Protein AF-A0A6P3RQF8-F1 (afdb_monomer_lite)

Organism: Pteropus vampyrus (NCBI:txid132908)

Structure (mmCIF, N/CA/C/O backbone):
data_AF-A0A6P3RQF8-F1
#
_entry.id   AF-A0A6P3RQF8-F1
#
loop_
_atom_site.group_PDB
_atom_site.id
_atom_site.type_symbol
_atom_site.label_atom_id
_atom_site.label_alt_id
_atom_site.label_comp_id
_atom_site.label_asym_id
_atom_site.label_entity_id
_atom_site.label_seq_id
_atom_site.pdbx_PDB_ins_code
_atom_site.Cartn_x
_atom_site.Cartn_y
_atom_site.Cartn_z
_atom_site.occupancy
_atom_site.B_iso_or_equiv
_atom_site.auth_seq_id
_atom_site.auth_comp_id
_atom_site.auth_asym_id
_atom_site.auth_atom_id
_atom_site.pdbx_PDB_model_num
ATOM 1 N N . MET A 1 1 ? -17.998 17.626 -2.335 1.00 52.81 1 MET A N 1
ATOM 2 C CA . MET A 1 1 ? -17.740 16.376 -1.580 1.00 52.81 1 MET A CA 1
ATOM 3 C C . MET A 1 1 ? -17.687 15.095 -2.449 1.00 52.81 1 MET A C 1
ATOM 5 O O . MET A 1 1 ? -17.447 14.037 -1.895 1.00 52.81 1 MET A O 1
ATOM 9 N N . ALA A 1 2 ? -17.847 15.127 -3.787 1.00 62.34 2 ALA A N 1
ATOM 10 C CA . ALA A 1 2 ? -18.066 13.906 -4.598 1.00 62.34 2 ALA A CA 1
ATOM 11 C C . ALA A 1 2 ? -16.821 13.262 -5.264 1.00 62.34 2 ALA A C 1
ATOM 13 O O . ALA A 1 2 ? -16.896 12.136 -5.751 1.00 62.34 2 ALA A O 1
ATOM 14 N N . VAL A 1 3 ? -15.666 13.938 -5.301 1.00 63.94 3 VAL A N 1
ATOM 15 C CA . VAL A 1 3 ? -14.482 13.459 -6.059 1.00 63.94 3 VAL A CA 1
ATOM 16 C C . VAL A 1 3 ? -13.837 12.219 -5.418 1.00 63.94 3 VAL A C 1
ATOM 18 O O . VAL A 1 3 ? -13.238 11.389 -6.102 1.00 63.94 3 VAL A O 1
ATOM 21 N N . TRP A 1 4 ? -13.976 12.069 -4.102 1.00 66.81 4 TRP A N 1
ATOM 22 C CA . TRP A 1 4 ? -13.306 11.035 -3.308 1.00 66.81 4 TRP A CA 1
ATOM 23 C C . TRP A 1 4 ? -13.997 9.672 -3.408 1.00 66.81 4 TRP A C 1
ATOM 25 O O . TRP A 1 4 ? -13.318 8.652 -3.402 1.00 66.81 4 TRP A O 1
ATOM 35 N N . ALA A 1 5 ? -15.323 9.645 -3.577 1.00 69.75 5 ALA A N 1
ATOM 36 C CA . ALA A 1 5 ? -16.118 8.414 -3.605 1.00 69.75 5 ALA A CA 1
ATOM 37 C C . ALA A 1 5 ? -15.681 7.453 -4.725 1.00 69.75 5 ALA A C 1
ATOM 39 O O . ALA A 1 5 ? -15.521 6.255 -4.502 1.00 69.75 5 ALA A O 1
ATOM 40 N N . LYS A 1 6 ? -15.366 7.988 -5.913 1.00 71.75 6 LYS A N 1
ATOM 41 C CA . LYS A 1 6 ? -14.850 7.194 -7.043 1.00 71.75 6 LYS A CA 1
ATOM 42 C C . LYS A 1 6 ? -13.473 6.578 -6.757 1.00 71.75 6 LYS A C 1
ATOM 44 O O . LYS A 1 6 ? -13.117 5.571 -7.355 1.00 71.75 6 LYS A O 1
ATOM 49 N N . LYS A 1 7 ? -12.702 7.178 -5.847 1.00 71.94 7 LYS A N 1
ATOM 50 C CA . LYS A 1 7 ? -11.404 6.678 -5.377 1.00 71.94 7 LYS A CA 1
ATOM 51 C C . LYS A 1 7 ? -11.532 5.814 -4.121 1.00 71.94 7 LYS A C 1
ATOM 53 O O . LYS A 1 7 ? -10.530 5.542 -3.491 1.00 71.94 7 LYS A O 1
ATOM 58 N N . MET A 1 8 ? -12.722 5.397 -3.703 1.00 78.06 8 MET A N 1
ATOM 59 C CA . MET A 1 8 ? -12.863 4.455 -2.582 1.00 78.06 8 MET A CA 1
ATOM 60 C C . MET A 1 8 ? -13.283 3.061 -3.043 1.00 78.06 8 MET A C 1
ATOM 62 O O . MET A 1 8 ? -13.195 2.105 -2.277 1.00 78.06 8 MET A O 1
ATOM 66 N N . THR A 1 9 ? -13.649 2.909 -4.314 1.00 84.12 9 THR A N 1
ATOM 67 C CA . THR A 1 9 ? -13.996 1.615 -4.896 1.00 84.12 9 THR A CA 1
ATOM 68 C C . THR A 1 9 ? -12.758 0.750 -5.132 1.00 84.12 9 THR A C 1
ATOM 70 O O . THR A 1 9 ? -11.623 1.241 -5.247 1.00 84.12 9 THR A O 1
ATOM 73 N N . LYS A 1 10 ? -12.974 -0.569 -5.178 1.00 84.88 10 LYS A N 1
ATOM 74 C CA . LYS A 1 10 ? -11.939 -1.534 -5.557 1.00 84.88 10 LYS A CA 1
ATOM 75 C C . LYS A 1 10 ? -11.501 -1.276 -6.996 1.00 84.88 10 LYS A C 1
ATOM 77 O O . LYS A 1 10 ? -12.313 -0.938 -7.855 1.00 84.88 10 LYS A O 1
ATOM 82 N N . ILE A 1 11 ? -10.209 -1.443 -7.240 1.00 89.25 11 ILE A N 1
ATOM 83 C CA . ILE A 1 11 ? -9.593 -1.301 -8.559 1.00 89.25 11 ILE A CA 1
ATOM 84 C C . ILE A 1 11 ? -8.937 -2.619 -8.942 1.00 89.25 11 ILE A C 1
ATOM 86 O O . ILE A 1 11 ? -8.549 -3.394 -8.070 1.00 89.25 11 ILE A O 1
ATOM 90 N N . GLN A 1 12 ? -8.781 -2.851 -10.240 1.00 91.06 12 GLN A N 1
ATOM 91 C CA . GLN A 1 12 ? -7.970 -3.961 -10.713 1.00 91.06 12 GLN A CA 1
ATOM 92 C C . GLN A 1 12 ? -6.494 -3.660 -10.439 1.00 91.06 12 GLN A C 1
ATOM 94 O O . GLN A 1 12 ? -6.007 -2.561 -10.726 1.00 91.06 12 GLN A O 1
ATOM 99 N N . THR A 1 13 ? -5.800 -4.630 -9.857 1.00 94.00 13 THR A N 1
ATOM 100 C CA . THR A 1 13 ? -4.384 -4.537 -9.506 1.00 94.00 13 THR A CA 1
ATOM 101 C C . THR A 1 13 ? -3.595 -5.637 -10.217 1.00 94.00 13 THR A C 1
ATOM 103 O O . THR A 1 13 ? -4.155 -6.693 -10.531 1.00 94.00 13 THR A O 1
ATOM 106 N N . PRO A 1 14 ? -2.301 -5.411 -10.502 1.00 95.19 14 PRO A N 1
ATOM 107 C CA . PRO A 1 14 ? -1.427 -6.455 -11.035 1.00 95.19 14 PRO A CA 1
ATOM 108 C C . PRO A 1 14 ? -1.415 -7.657 -10.095 1.00 95.19 14 PRO A C 1
ATOM 110 O O . PRO A 1 14 ? -1.467 -7.465 -8.886 1.00 95.19 14 PRO A O 1
ATOM 113 N N . GLU A 1 15 ? -1.385 -8.876 -10.636 1.00 95.25 15 GLU A N 1
ATOM 114 C CA . GLU A 1 15 ? -1.405 -10.129 -9.856 1.00 95.25 15 GLU A CA 1
ATOM 115 C C . GLU A 1 15 ? -2.555 -10.232 -8.820 1.00 95.25 15 GLU A C 1
ATOM 117 O O . GLU A 1 15 ? -2.485 -11.043 -7.902 1.00 95.25 15 GLU A O 1
ATOM 122 N N . ASN A 1 16 ? -3.618 -9.421 -8.936 1.00 94.31 16 ASN A N 1
ATOM 123 C CA . ASN A 1 16 ? -4.645 -9.251 -7.897 1.00 94.31 16 ASN A CA 1
ATOM 124 C C . ASN A 1 16 ? -4.069 -8.868 -6.518 1.00 94.31 16 ASN A C 1
ATOM 126 O O . ASN A 1 16 ? -4.649 -9.188 -5.478 1.00 94.31 16 ASN A O 1
ATOM 130 N N . THR A 1 17 ? -2.928 -8.174 -6.496 1.00 96.19 17 THR A N 1
ATOM 131 C CA . THR A 1 17 ? -2.257 -7.759 -5.264 1.00 96.19 17 THR A CA 1
ATOM 132 C C . THR A 1 17 ? -3.167 -6.844 -4.435 1.00 96.19 17 THR A C 1
ATOM 134 O O . THR A 1 17 ? -3.717 -5.874 -4.976 1.00 96.19 17 THR A O 1
ATOM 137 N N . PRO A 1 18 ? -3.339 -7.106 -3.127 1.00 95.44 18 PRO A N 1
ATOM 138 C CA . PRO A 1 18 ? -4.236 -6.327 -2.289 1.00 95.44 18 PRO A CA 1
ATOM 139 C C . PRO A 1 18 ? -3.746 -4.886 -2.120 1.00 95.44 18 PRO A C 1
ATOM 141 O O . PRO A 1 18 ? -2.558 -4.608 -1.957 1.00 95.44 18 PRO A O 1
ATOM 144 N N . ARG A 1 19 ? -4.692 -3.948 -2.120 1.00 94.56 19 ARG A N 1
ATOM 145 C CA . ARG A 1 19 ? -4.438 -2.534 -1.840 1.00 94.56 19 ARG A CA 1
ATOM 146 C C . ARG A 1 19 ? -4.489 -2.291 -0.339 1.00 94.56 19 ARG A C 1
ATOM 148 O O . ARG A 1 19 ? -5.469 -2.661 0.301 1.00 94.56 19 ARG A O 1
ATOM 155 N N . LEU A 1 20 ? -3.493 -1.600 0.216 1.00 92.88 20 LEU A N 1
ATOM 156 C CA . LEU A 1 20 ? -3.406 -1.341 1.657 1.00 92.88 20 LEU A CA 1
ATOM 157 C C . LEU A 1 20 ? -4.670 -0.659 2.196 1.00 92.88 20 LEU A C 1
ATOM 159 O O . LEU A 1 20 ? -5.196 -1.061 3.227 1.00 92.88 20 LEU A O 1
ATOM 163 N N . PHE A 1 21 ? -5.203 0.319 1.462 1.00 91.38 21 PHE A N 1
ATOM 164 C CA . PHE A 1 21 ? -6.462 0.986 1.801 1.00 91.38 21 PHE A CA 1
ATOM 165 C C . PHE A 1 21 ? -7.651 0.022 1.951 1.00 91.38 21 PHE A C 1
ATOM 167 O O . PHE A 1 21 ? -8.493 0.216 2.822 1.00 91.38 21 PHE A O 1
ATOM 174 N N . ASP A 1 22 ? -7.718 -1.038 1.143 1.00 89.75 22 ASP A N 1
ATOM 175 C CA . ASP A 1 22 ? -8.813 -2.018 1.201 1.00 89.75 22 ASP A CA 1
ATOM 176 C C . ASP A 1 22 ? -8.677 -2.981 2.383 1.00 89.75 22 ASP A C 1
ATOM 178 O O . ASP A 1 22 ? -9.667 -3.565 2.815 1.00 89.75 22 ASP A O 1
ATOM 182 N N . LEU A 1 23 ? -7.467 -3.113 2.930 1.00 89.50 23 LEU A N 1
ATOM 183 C CA . LEU A 1 23 ? -7.186 -3.930 4.109 1.00 89.50 23 LEU A CA 1
ATOM 184 C C . LEU A 1 23 ? -7.486 -3.192 5.420 1.00 89.50 23 LEU A C 1
ATOM 186 O O . LEU A 1 23 ? -7.714 -3.835 6.445 1.00 89.50 23 LEU A O 1
ATOM 190 N N . VAL A 1 24 ? -7.489 -1.856 5.408 1.00 87.12 24 VAL A N 1
ATOM 191 C CA . VAL A 1 24 ? -7.831 -1.056 6.587 1.00 87.12 24 VAL A CA 1
ATOM 192 C C . VAL A 1 24 ? -9.330 -1.170 6.860 1.00 87.12 24 VAL A C 1
ATOM 194 O O . VAL A 1 24 ? -10.165 -0.829 6.019 1.00 87.12 24 VAL A O 1
ATOM 197 N N . LYS A 1 25 ? -9.653 -1.625 8.071 1.00 85.44 25 LYS A N 1
ATOM 198 C CA . LYS A 1 25 ? -11.006 -1.643 8.627 1.00 85.44 25 LYS A CA 1
ATOM 199 C C . LYS A 1 25 ? -11.118 -0.535 9.667 1.00 85.44 25 LYS A C 1
ATOM 201 O O . LYS A 1 25 ? -10.264 -0.435 10.548 1.00 85.44 25 LYS A O 1
ATOM 206 N N . VAL A 1 26 ? -12.151 0.288 9.551 1.00 84.88 26 VAL A N 1
ATOM 207 C CA . VAL A 1 26 ? -12.461 1.381 10.480 1.00 84.88 26 VAL A CA 1
ATOM 208 C C . VAL A 1 26 ? -13.863 1.173 11.039 1.00 84.88 26 VAL A C 1
ATOM 210 O O . VAL A 1 26 ? -14.691 0.555 10.381 1.00 84.88 26 VAL A O 1
ATOM 213 N N . LYS A 1 27 ? -14.116 1.670 12.254 1.00 82.94 27 LYS A N 1
ATOM 214 C CA . LYS A 1 27 ? -15.455 1.629 12.860 1.00 82.94 27 LYS A CA 1
ATOM 215 C C . LYS A 1 27 ? -16.425 2.571 12.144 1.00 82.94 27 LYS A C 1
ATOM 217 O O . LYS A 1 27 ? -17.579 2.234 11.936 1.00 82.94 27 LYS A O 1
ATOM 222 N N . ASP A 1 28 ? -15.935 3.755 11.797 1.00 85.88 28 ASP A N 1
ATOM 223 C CA . ASP A 1 28 ? -16.702 4.788 11.117 1.00 85.88 28 ASP A CA 1
ATOM 224 C C . ASP A 1 28 ? -16.146 4.980 9.703 1.00 85.88 28 ASP A C 1
ATOM 226 O O . ASP A 1 28 ? -14.972 5.323 9.520 1.00 85.88 28 ASP A O 1
ATOM 230 N N . GLU A 1 29 ? -16.990 4.727 8.705 1.00 81.88 29 GLU A N 1
ATOM 231 C CA . GLU A 1 29 ? -16.655 4.854 7.287 1.00 81.88 29 GLU A CA 1
ATOM 232 C C . GLU A 1 29 ? -16.331 6.302 6.888 1.00 81.88 29 GLU A C 1
ATOM 234 O O . GLU A 1 29 ? -15.543 6.513 5.964 1.00 81.88 29 GLU A O 1
ATOM 239 N N . GLU A 1 30 ? -16.820 7.313 7.614 1.00 82.75 30 GLU A N 1
ATOM 240 C CA . GLU A 1 30 ? -16.444 8.710 7.360 1.00 82.75 30 GLU A CA 1
ATOM 241 C C . GLU A 1 30 ? -14.946 8.946 7.615 1.00 82.75 30 GLU A C 1
ATOM 243 O O . GLU A 1 30 ? -14.279 9.704 6.903 1.00 82.75 30 GLU A O 1
ATOM 248 N N . ILE A 1 31 ? -14.369 8.213 8.573 1.00 84.12 31 ILE A N 1
ATOM 249 C CA . ILE A 1 31 ? -12.944 8.28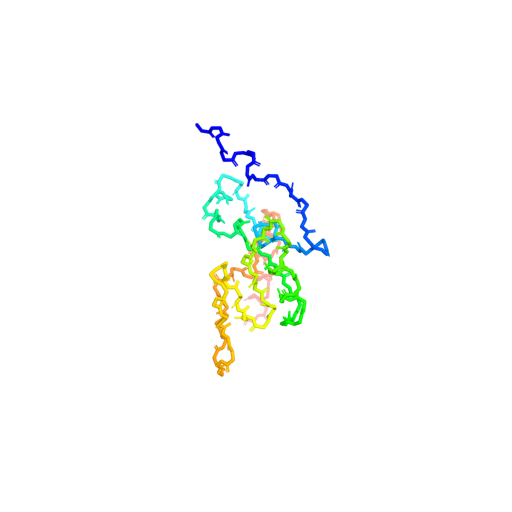7 8.922 1.00 84.12 31 ILE A CA 1
ATOM 250 C C . ILE A 1 31 ? -12.086 7.527 7.903 1.00 84.12 31 ILE A C 1
ATOM 252 O O . ILE A 1 31 ? -10.882 7.772 7.791 1.00 84.12 31 ILE A O 1
ATOM 256 N N . ARG A 1 32 ? -12.676 6.648 7.083 1.00 83.25 32 ARG A N 1
ATOM 257 C CA . ARG A 1 32 ? -11.948 5.897 6.048 1.00 83.25 32 ARG A CA 1
ATOM 258 C C . ARG A 1 32 ? -11.194 6.831 5.100 1.00 83.25 32 ARG A C 1
ATOM 260 O O . ARG A 1 32 ? -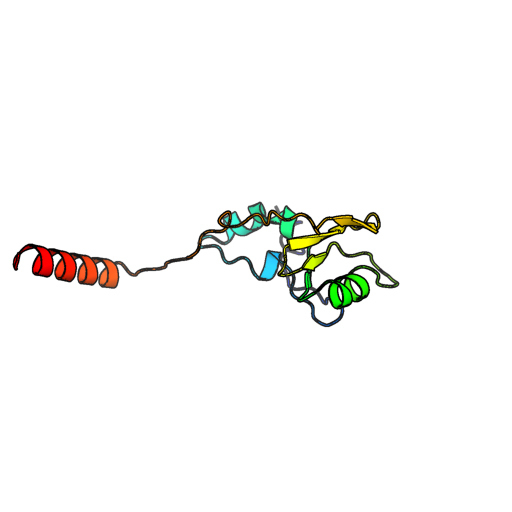10.066 6.529 4.707 1.00 83.25 32 ARG A O 1
ATOM 267 N N . GLN A 1 33 ? -11.753 8.007 4.799 1.00 83.06 33 GLN A N 1
ATOM 268 C CA . GLN A 1 33 ? -11.102 9.019 3.965 1.00 83.06 33 GLN A CA 1
ATOM 269 C C . GLN A 1 33 ? -9.783 9.543 4.565 1.00 83.06 33 GLN A C 1
ATOM 271 O O . GLN A 1 33 ? -8.879 9.907 3.811 1.00 83.06 33 GLN A O 1
ATOM 276 N N . ALA A 1 34 ? -9.608 9.524 5.890 1.00 86.62 34 ALA A N 1
ATOM 277 C CA . ALA A 1 34 ? -8.350 9.921 6.530 1.00 86.62 34 ALA A CA 1
ATOM 278 C C . ALA A 1 34 ? -7.171 9.013 6.125 1.00 86.62 34 ALA A C 1
ATOM 280 O O . ALA A 1 34 ? -6.019 9.446 6.106 1.00 86.62 34 ALA A O 1
ATOM 281 N N . PHE A 1 35 ? -7.450 7.775 5.704 1.00 84.81 35 PHE A N 1
ATOM 282 C CA . PHE A 1 35 ? -6.453 6.825 5.208 1.00 84.81 35 PHE A CA 1
ATOM 283 C C . PHE A 1 35 ? -6.156 6.982 3.710 1.00 84.81 35 PHE A C 1
ATOM 285 O O . PHE A 1 35 ? -5.526 6.108 3.115 1.00 84.81 35 PHE A O 1
ATOM 292 N N . TYR A 1 36 ? -6.553 8.093 3.080 1.00 79.56 36 TYR A N 1
ATOM 293 C CA . TYR A 1 36 ? -6.345 8.335 1.647 1.00 79.56 36 TYR A CA 1
ATOM 294 C C . TYR A 1 36 ? -4.884 8.162 1.197 1.00 79.56 36 TYR A C 1
ATOM 296 O O . TYR A 1 36 ? -4.630 7.689 0.092 1.00 79.56 36 TYR A O 1
ATOM 304 N N . PHE A 1 37 ? -3.904 8.458 2.055 1.00 77.38 37 PHE A N 1
ATOM 305 C CA . PHE A 1 37 ? -2.486 8.224 1.748 1.00 77.38 37 PHE A CA 1
ATOM 306 C C . PHE A 1 37 ? -2.146 6.748 1.468 1.00 77.38 37 PHE A C 1
ATOM 308 O O . PHE A 1 37 ? -1.208 6.469 0.722 1.00 77.38 37 PHE A O 1
ATOM 315 N N . ALA A 1 38 ? -2.922 5.802 2.004 1.00 80.44 38 ALA A N 1
ATOM 316 C CA . ALA A 1 38 ? -2.771 4.370 1.746 1.00 80.44 38 ALA A CA 1
ATOM 317 C C . ALA A 1 38 ? -3.413 3.913 0.421 1.00 80.44 38 ALA A C 1
ATOM 319 O O . ALA A 1 38 ? -3.225 2.766 0.012 1.00 80.44 38 ALA A O 1
ATOM 320 N N . TYR A 1 39 ? -4.154 4.785 -0.275 1.00 81.06 39 TYR A N 1
ATOM 321 C CA . TYR A 1 39 ? -4.889 4.443 -1.498 1.00 81.06 39 TYR A CA 1
ATOM 322 C C . TYR A 1 39 ? -3.983 3.970 -2.642 1.00 81.06 39 TYR A C 1
ATOM 324 O O . TYR A 1 39 ? -4.342 3.087 -3.412 1.00 81.06 39 TYR A O 1
ATOM 332 N N . GLY A 1 40 ? -2.796 4.552 -2.785 1.00 86.12 40 GLY A N 1
ATOM 333 C CA . GLY A 1 40 ? -1.888 4.225 -3.888 1.00 86.12 40 GLY A CA 1
ATOM 334 C C . GLY A 1 40 ? -1.004 2.999 -3.655 1.00 86.12 40 GLY A C 1
ATOM 335 O O . GLY A 1 40 ? -0.171 2.715 -4.513 1.00 86.12 40 GLY A O 1
ATOM 336 N N . ILE A 1 41 ? -1.132 2.335 -2.501 1.00 94.75 41 ILE A N 1
ATOM 337 C CA . ILE A 1 41 ? -0.146 1.371 -2.003 1.00 94.75 41 ILE A CA 1
ATOM 338 C C . ILE A 1 41 ? -0.668 -0.054 -2.165 1.00 94.75 41 ILE A C 1
ATOM 340 O O . ILE A 1 41 ? -1.754 -0.376 -1.680 1.00 94.75 41 ILE A O 1
ATOM 344 N N . LEU A 1 42 ? 0.122 -0.906 -2.814 1.00 96.75 42 LEU A N 1
ATOM 345 C CA . LEU A 1 42 ? -0.124 -2.345 -2.904 1.00 96.75 42 LEU A CA 1
ATOM 346 C C . LEU A 1 42 ? 0.718 -3.099 -1.872 1.00 96.75 42 LEU A C 1
ATOM 348 O O . LEU A 1 42 ? 1.810 -2.651 -1.522 1.00 96.75 42 LEU A O 1
ATOM 352 N N . VAL A 1 43 ? 0.205 -4.222 -1.377 1.00 96.88 43 VAL A N 1
ATOM 353 C CA . VAL A 1 43 ? 0.865 -5.057 -0.366 1.00 96.88 43 VAL A CA 1
ATOM 354 C C . VAL A 1 43 ? 1.287 -6.376 -0.998 1.00 96.88 43 VAL A C 1
ATOM 356 O O . VAL A 1 43 ? 0.434 -7.151 -1.415 1.00 96.88 43 VAL A O 1
ATOM 359 N N . ALA A 1 44 ? 2.593 -6.614 -1.062 1.00 97.50 44 ALA A N 1
ATOM 360 C CA . ALA A 1 44 ? 3.195 -7.830 -1.598 1.00 97.50 44 ALA A CA 1
ATOM 361 C C . ALA A 1 44 ? 3.762 -8.716 -0.479 1.00 97.50 44 ALA A C 1
ATOM 363 O O . ALA A 1 44 ? 4.124 -8.235 0.597 1.00 97.50 44 ALA A O 1
ATOM 364 N N . ASP A 1 45 ? 3.910 -10.006 -0.751 1.00 96.50 45 ASP A N 1
ATOM 365 C CA . ASP A 1 45 ? 4.433 -10.975 0.215 1.00 96.50 45 ASP A CA 1
ATOM 366 C C . ASP A 1 45 ? 5.948 -10.839 0.420 1.00 96.50 45 ASP A C 1
ATOM 368 O O . ASP A 1 45 ? 6.459 -11.063 1.520 1.00 96.50 45 ASP A O 1
ATOM 372 N N . ASN A 1 46 ? 6.672 -10.473 -0.644 1.00 94.81 46 ASN A N 1
ATOM 373 C CA . ASN A 1 46 ? 8.131 -10.378 -0.684 1.00 94.81 46 ASN A CA 1
ATOM 374 C C . ASN A 1 46 ? 8.618 -9.406 -1.777 1.00 94.81 46 ASN A C 1
ATOM 376 O O . ASN A 1 46 ? 7.828 -8.866 -2.557 1.00 94.81 46 ASN A O 1
ATOM 380 N N . LEU A 1 47 ? 9.935 -9.177 -1.828 1.00 94.31 47 LEU A N 1
ATOM 381 C CA . LEU A 1 47 ? 10.557 -8.209 -2.735 1.00 94.31 47 LEU A CA 1
ATOM 382 C C . LEU A 1 47 ? 10.468 -8.608 -4.218 1.00 94.31 47 LEU A C 1
ATOM 384 O O . LEU A 1 47 ? 10.341 -7.731 -5.076 1.00 94.31 47 LEU A O 1
ATOM 388 N N . ASP A 1 48 ? 10.484 -9.907 -4.525 1.00 95.50 48 ASP A N 1
ATOM 389 C CA . ASP A 1 48 ? 10.391 -10.402 -5.903 1.00 95.50 48 ASP A CA 1
ATOM 390 C C . ASP A 1 48 ? 9.017 -10.087 -6.493 1.00 95.50 48 ASP A C 1
ATOM 392 O O . ASP A 1 48 ? 8.906 -9.532 -7.590 1.00 95.50 48 ASP A O 1
ATOM 396 N N . GLN A 1 49 ? 7.958 -10.382 -5.734 1.00 97.25 49 GLN A N 1
ATOM 397 C CA . GLN A 1 49 ? 6.605 -9.984 -6.102 1.00 97.25 49 GLN A CA 1
ATOM 398 C C . GLN A 1 49 ? 6.477 -8.462 -6.147 1.00 97.25 49 GLN A C 1
ATOM 400 O O . GLN A 1 49 ? 5.934 -7.925 -7.112 1.00 97.25 49 GLN A O 1
ATOM 405 N N . ALA A 1 50 ? 7.014 -7.753 -5.148 1.00 96.88 50 ALA A N 1
ATOM 406 C CA . ALA A 1 50 ? 6.932 -6.299 -5.105 1.00 96.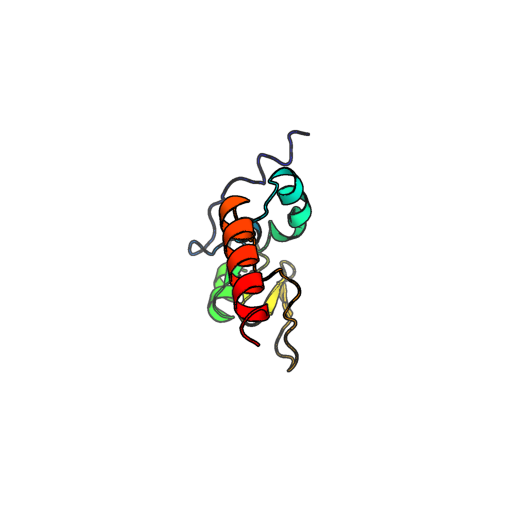88 50 ALA A CA 1
ATOM 407 C C . ALA A 1 50 ? 7.530 -5.652 -6.357 1.00 96.88 50 ALA A C 1
ATOM 409 O O . ALA A 1 50 ? 6.940 -4.722 -6.900 1.00 96.88 50 ALA A O 1
ATOM 410 N N . THR A 1 51 ? 8.653 -6.173 -6.850 1.00 96.12 51 THR A N 1
ATOM 411 C CA . THR A 1 51 ? 9.324 -5.671 -8.054 1.00 96.12 51 THR A CA 1
ATOM 412 C C . THR A 1 51 ? 8.468 -5.878 -9.302 1.00 96.12 51 THR A C 1
ATOM 414 O O . THR A 1 51 ? 8.274 -4.932 -10.068 1.00 96.12 51 THR A O 1
ATOM 417 N N . ARG A 1 52 ? 7.892 -7.077 -9.490 1.00 96.75 52 ARG A N 1
ATOM 418 C CA . ARG A 1 52 ? 6.980 -7.347 -10.617 1.00 96.75 52 ARG A CA 1
ATOM 419 C C . ARG A 1 52 ? 5.758 -6.437 -10.573 1.00 96.75 52 ARG A C 1
ATOM 421 O O . ARG A 1 52 ? 5.407 -5.832 -11.580 1.00 96.75 52 ARG A O 1
ATOM 428 N N . VAL A 1 53 ? 5.139 -6.288 -9.405 1.00 96.88 53 VAL A N 1
ATOM 429 C CA . VAL A 1 53 ? 3.931 -5.472 -9.219 1.00 96.88 53 VAL A CA 1
ATOM 430 C C . VAL A 1 53 ? 4.217 -3.972 -9.369 1.00 96.88 53 VAL A C 1
ATOM 432 O O . VAL A 1 53 ? 3.402 -3.249 -9.942 1.00 96.88 53 VAL A O 1
ATOM 435 N N . ALA A 1 54 ? 5.365 -3.487 -8.889 1.00 96.81 54 ALA A N 1
ATOM 436 C CA . ALA A 1 54 ? 5.722 -2.069 -8.921 1.00 96.81 54 ALA A CA 1
ATOM 437 C C . ALA A 1 54 ? 5.910 -1.541 -10.349 1.00 96.81 54 ALA A C 1
ATOM 439 O O . ALA A 1 54 ? 5.434 -0.448 -10.674 1.00 96.81 54 ALA A O 1
ATOM 440 N N . TYR A 1 55 ? 6.585 -2.315 -11.201 1.00 95.81 55 TYR A N 1
ATOM 441 C CA . TYR A 1 55 ? 6.982 -1.901 -12.544 1.00 95.81 55 TYR A CA 1
ATOM 442 C C . TYR A 1 55 ? 6.090 -2.522 -13.621 1.00 95.81 55 TYR A C 1
ATOM 444 O O . TYR A 1 55 ? 6.494 -3.428 -14.345 1.00 95.81 55 TYR A O 1
ATOM 452 N N . GLN A 1 56 ? 4.867 -2.007 -13.754 1.00 94.62 56 GLN A N 1
ATOM 453 C CA . GLN A 1 56 ? 3.982 -2.371 -14.862 1.00 94.62 56 GLN A CA 1
ATOM 454 C C . GLN A 1 56 ? 4.190 -1.445 -16.059 1.00 94.62 56 GLN A C 1
ATOM 456 O O . GLN A 1 56 ? 4.602 -0.294 -15.906 1.00 94.62 56 GLN A O 1
ATOM 461 N N . LYS A 1 57 ? 3.850 -1.941 -17.253 1.00 90.81 57 LYS A N 1
ATOM 462 C CA . LYS A 1 57 ? 4.013 -1.209 -18.517 1.00 90.81 57 LYS A CA 1
ATOM 463 C C . LYS A 1 57 ? 3.284 0.139 -18.515 1.00 90.81 57 LYS A C 1
ATOM 465 O O . LYS A 1 57 ? 3.862 1.145 -18.910 1.00 90.81 57 LYS A O 1
ATOM 470 N N . ASP A 1 58 ? 2.047 0.154 -18.023 1.00 89.75 58 ASP A N 1
ATOM 471 C CA . ASP A 1 58 ? 1.165 1.322 -18.127 1.00 89.75 58 ASP A CA 1
ATOM 472 C C . ASP A 1 58 ? 1.176 2.207 -16.871 1.00 89.75 58 ASP A C 1
ATOM 474 O O . ASP A 1 58 ? 0.690 3.338 -16.889 1.00 89.75 58 ASP A O 1
ATOM 478 N N . ARG A 1 59 ? 1.697 1.701 -15.743 1.00 91.44 59 ARG A N 1
ATOM 479 C CA . ARG A 1 59 ? 1.647 2.401 -14.454 1.00 91.44 59 ARG A CA 1
ATOM 480 C C . ARG A 1 59 ? 2.723 1.921 -13.486 1.00 91.44 59 ARG A C 1
ATOM 482 O O . ARG A 1 59 ? 2.904 0.727 -13.287 1.00 91.44 59 ARG A O 1
ATOM 489 N N . ARG A 1 60 ? 3.337 2.864 -12.766 1.00 95.06 60 ARG A N 1
ATOM 490 C CA . ARG A 1 60 ? 4.163 2.555 -11.591 1.00 95.06 60 ARG A CA 1
ATOM 491 C C . ARG A 1 60 ? 3.339 2.547 -10.309 1.00 95.06 60 ARG A C 1
ATOM 493 O O . ARG A 1 60 ? 2.597 3.498 -10.029 1.00 95.06 60 ARG A O 1
ATOM 500 N N . TRP A 1 61 ? 3.499 1.496 -9.517 1.00 95.88 61 TRP A N 1
ATOM 501 C CA . TRP A 1 61 ? 2.831 1.334 -8.228 1.00 95.88 61 TRP A CA 1
ATOM 502 C C . TRP A 1 61 ? 3.809 1.555 -7.082 1.00 95.88 61 TRP A C 1
ATOM 504 O O . TRP A 1 61 ? 4.965 1.151 -7.162 1.00 95.88 61 TRP A O 1
ATOM 514 N N . ARG A 1 62 ? 3.331 2.184 -6.002 1.00 96.88 62 ARG A N 1
ATOM 515 C CA . ARG A 1 62 ? 4.021 2.117 -4.714 1.00 96.88 62 ARG A CA 1
ATOM 516 C C . ARG A 1 62 ? 3.664 0.772 -4.089 1.00 96.88 62 ARG A C 1
ATOM 518 O O . ARG A 1 62 ? 2.479 0.455 -3.977 1.00 96.88 62 ARG A O 1
ATOM 525 N N . VAL A 1 63 ? 4.662 -0.004 -3.687 1.00 97.12 63 VAL A N 1
ATOM 526 C CA . VAL A 1 63 ? 4.452 -1.350 -3.137 1.00 97.12 63 VAL A CA 1
ATOM 527 C C . VAL A 1 63 ? 5.177 -1.477 -1.808 1.00 97.12 63 VAL A C 1
ATOM 529 O O . VAL A 1 63 ? 6.313 -1.027 -1.689 1.00 97.12 63 VAL A O 1
ATOM 532 N N . VAL A 1 64 ? 4.524 -2.074 -0.815 1.00 95.38 64 VAL A N 1
ATOM 533 C CA . VAL A 1 64 ? 5.121 -2.433 0.475 1.00 95.38 64 VAL A CA 1
ATOM 534 C C . VAL A 1 64 ? 5.102 -3.948 0.650 1.00 95.38 64 VAL A C 1
ATOM 536 O O . VAL A 1 64 ? 4.128 -4.596 0.273 1.00 95.38 64 VAL A O 1
ATOM 539 N N . THR A 1 65 ? 6.163 -4.523 1.208 1.00 95.38 65 THR A N 1
ATOM 540 C CA . THR A 1 65 ? 6.218 -5.954 1.535 1.00 95.38 65 THR A CA 1
ATOM 541 C C . THR A 1 65 ? 5.737 -6.220 2.958 1.00 95.38 65 THR A C 1
ATOM 543 O O . THR A 1 65 ? 5.786 -5.332 3.814 1.00 95.38 65 THR A O 1
ATOM 546 N N . LEU A 1 66 ? 5.336 -7.458 3.262 1.00 92.50 66 LEU A N 1
ATOM 547 C CA . LEU A 1 66 ? 5.006 -7.877 4.635 1.00 92.50 66 LEU A CA 1
ATOM 548 C C . LEU A 1 66 ? 6.177 -7.693 5.621 1.00 92.50 66 LEU A C 1
ATOM 550 O O . LEU A 1 66 ? 5.967 -7.538 6.824 1.00 92.50 66 LEU A O 1
ATOM 554 N N . GLN A 1 67 ? 7.415 -7.664 5.120 1.00 89.38 67 GLN A N 1
ATOM 555 C CA . GLN A 1 67 ? 8.624 -7.408 5.907 1.00 89.38 67 GLN A CA 1
ATOM 556 C C . GLN A 1 67 ? 8.910 -5.906 6.095 1.00 89.38 67 GLN A C 1
ATOM 558 O O . GLN A 1 67 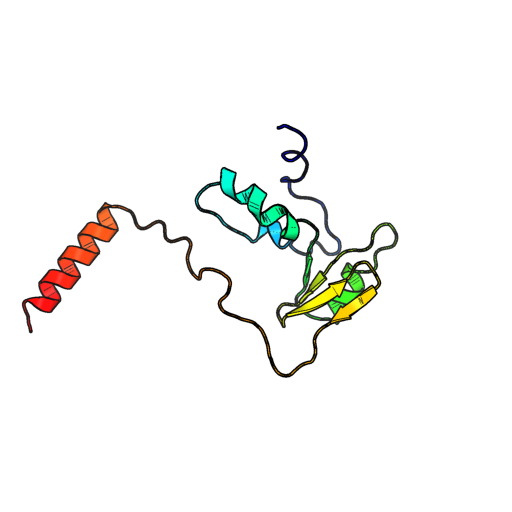? 9.830 -5.547 6.830 1.00 89.38 67 GLN A O 1
ATOM 563 N N . GLY A 1 68 ? 8.118 -5.022 5.479 1.00 90.81 68 GLY A N 1
ATOM 564 C CA . GLY A 1 68 ? 8.230 -3.569 5.611 1.00 90.81 68 GLY A CA 1
ATOM 565 C C . GLY A 1 68 ? 9.205 -2.908 4.635 1.00 90.81 68 GLY A C 1
ATOM 566 O O . GLY A 1 68 ? 9.631 -1.783 4.884 1.00 90.81 68 GLY A O 1
ATOM 567 N N . GLN A 1 69 ? 9.573 -3.581 3.542 1.00 93.06 69 GLN A N 1
ATOM 568 C CA . GLN A 1 69 ? 10.341 -2.966 2.454 1.00 93.06 69 GLN A CA 1
ATOM 569 C C . GLN A 1 69 ? 9.385 -2.208 1.534 1.00 93.06 69 GLN A C 1
ATOM 571 O O . GLN A 1 69 ? 8.251 -2.637 1.344 1.00 93.06 69 GLN A O 1
ATOM 576 N N . ILE A 1 70 ? 9.822 -1.092 0.960 1.00 94.19 70 ILE A N 1
ATOM 577 C CA . ILE A 1 70 ? 8.983 -0.220 0.137 1.00 94.19 70 ILE A CA 1
ATOM 578 C C . ILE A 1 70 ? 9.680 0.046 -1.192 1.00 94.19 70 ILE A C 1
ATOM 580 O O . ILE A 1 70 ? 10.849 0.426 -1.216 1.00 94.19 70 ILE A O 1
ATOM 584 N N . ILE A 1 71 ? 8.934 -0.096 -2.284 1.00 96.25 71 ILE A N 1
ATOM 585 C CA . ILE A 1 71 ? 9.302 0.392 -3.612 1.00 96.25 71 ILE A CA 1
ATOM 586 C C . ILE A 1 71 ? 8.441 1.616 -3.913 1.00 96.25 71 ILE A C 1
ATOM 588 O O . ILE A 1 71 ? 7.210 1.547 -3.933 1.00 96.25 71 ILE A O 1
ATOM 592 N N . GLU A 1 72 ? 9.096 2.751 -4.118 1.00 95.25 72 GLU A N 1
ATOM 593 C CA . GLU A 1 72 ? 8.475 4.021 -4.468 1.00 95.25 72 GLU A CA 1
ATOM 594 C C . GLU A 1 72 ? 8.200 4.131 -5.969 1.00 95.25 72 GLU A C 1
ATOM 596 O O . GLU A 1 72 ? 8.886 3.530 -6.794 1.00 95.25 72 GLU A O 1
ATOM 601 N N . GLN A 1 73 ? 7.245 4.982 -6.359 1.00 94.56 73 GLN A N 1
ATOM 602 C CA . GLN A 1 73 ? 6.953 5.226 -7.782 1.00 94.56 73 GLN A CA 1
ATOM 603 C C . GLN A 1 73 ? 8.140 5.859 -8.534 1.00 94.56 73 GLN A C 1
ATOM 605 O O . GLN A 1 73 ? 8.290 5.664 -9.744 1.00 94.56 73 GLN A O 1
ATOM 610 N N . SER A 1 74 ? 9.013 6.577 -7.815 1.00 94.00 74 SER A N 1
ATOM 611 C CA . SER A 1 74 ? 10.295 7.074 -8.331 1.00 94.00 74 SER A CA 1
ATOM 612 C C . SER A 1 74 ? 11.240 5.943 -8.752 1.00 94.00 74 SER A C 1
ATOM 614 O O . SER A 1 74 ? 12.139 6.163 -9.558 1.00 94.00 74 SER A O 1
ATOM 616 N N . GLY A 1 75 ? 11.023 4.729 -8.239 1.00 90.12 75 GLY A N 1
ATOM 617 C CA . GLY A 1 75 ? 11.931 3.593 -8.337 1.00 90.12 75 GLY A CA 1
ATOM 618 C C . GLY A 1 75 ? 12.894 3.479 -7.153 1.00 90.12 75 GLY A C 1
ATOM 619 O O . GLY A 1 75 ? 13.706 2.562 -7.129 1.00 90.12 75 GLY A O 1
ATOM 620 N N . THR A 1 76 ? 12.813 4.375 -6.166 1.00 94.06 76 THR A N 1
ATOM 621 C CA . THR A 1 76 ? 13.589 4.256 -4.926 1.00 94.06 76 THR A CA 1
ATOM 622 C C . THR A 1 76 ? 13.111 3.047 -4.124 1.00 94.06 76 THR A C 1
ATOM 624 O O . THR A 1 76 ? 11.913 2.879 -3.908 1.00 94.06 76 THR A O 1
ATOM 627 N N . MET A 1 77 ? 14.044 2.228 -3.644 1.00 91.38 77 MET A N 1
ATOM 628 C CA . MET A 1 77 ? 13.754 1.088 -2.776 1.00 91.38 77 MET A CA 1
ATOM 629 C C . MET A 1 77 ? 14.267 1.385 -1.366 1.00 91.38 77 MET A C 1
ATOM 631 O O . MET A 1 77 ? 15.391 1.853 -1.197 1.00 91.38 77 MET A O 1
ATOM 635 N N . THR A 1 78 ? 13.445 1.133 -0.351 1.00 89.19 78 THR A N 1
ATOM 636 C CA . THR A 1 78 ? 13.809 1.296 1.063 1.00 89.19 78 THR A CA 1
ATOM 637 C C . THR A 1 78 ? 13.488 0.025 1.843 1.00 89.19 78 THR A C 1
ATOM 639 O O . THR A 1 78 ? 12.522 -0.673 1.543 1.00 89.19 78 THR A O 1
ATOM 642 N N . GLY A 1 79 ? 14.314 -0.303 2.834 1.00 78.94 79 GLY A N 1
ATOM 643 C CA . GLY A 1 79 ? 14.230 -1.557 3.587 1.00 78.94 79 GLY A CA 1
ATOM 644 C C . GLY A 1 79 ? 15.570 -2.293 3.606 1.00 78.94 79 GLY A C 1
ATOM 645 O O . GLY A 1 79 ? 16.443 -2.010 2.794 1.00 78.94 79 GLY A O 1
ATOM 646 N N . GLY A 1 80 ? 15.756 -3.204 4.564 1.00 72.19 80 GLY A N 1
ATOM 647 C CA . GLY A 1 80 ? 17.027 -3.921 4.771 1.00 72.19 80 GLY A CA 1
ATOM 648 C C . GLY A 1 80 ? 17.829 -3.484 6.003 1.00 72.19 80 GLY A C 1
ATOM 649 O O . GLY A 1 80 ? 18.874 -4.058 6.287 1.00 72.19 80 GLY A O 1
ATOM 650 N N . GLY A 1 81 ? 17.336 -2.509 6.773 1.00 75.44 81 GLY A N 1
ATOM 651 C CA . GLY A 1 81 ? 17.857 -2.224 8.112 1.00 75.44 81 GLY A CA 1
ATOM 652 C C . GLY A 1 81 ? 17.386 -3.255 9.146 1.00 75.44 81 GLY A C 1
ATOM 653 O O . GLY A 1 81 ? 16.351 -3.894 8.972 1.00 75.44 81 GLY A O 1
ATOM 654 N N . SER A 1 82 ? 18.103 -3.376 10.266 1.00 77.81 82 SER A N 1
ATOM 655 C CA . SER A 1 82 ? 17.764 -4.309 11.358 1.00 77.81 82 SER A CA 1
ATOM 656 C C . SER A 1 82 ? 16.488 -3.941 12.128 1.00 77.81 82 SER A C 1
ATOM 658 O O . SER A 1 82 ? 15.962 -4.751 12.890 1.00 77.81 82 SER A O 1
ATOM 660 N N . LYS A 1 83 ? 15.974 -2.718 11.951 1.00 81.38 83 LYS A N 1
ATOM 661 C CA . LYS A 1 83 ? 14.830 -2.189 12.695 1.00 81.38 83 LYS A CA 1
ATOM 662 C C . LYS A 1 83 ? 13.569 -2.167 11.834 1.00 81.38 83 LYS A C 1
ATOM 664 O O . LYS A 1 83 ? 13.455 -1.365 10.912 1.00 81.38 83 LYS A O 1
ATOM 669 N N . VAL A 1 84 ? 12.586 -2.981 12.211 1.00 82.06 84 VAL A N 1
ATOM 670 C CA . VAL A 1 84 ? 11.229 -2.953 11.644 1.00 82.06 84 VAL A CA 1
ATOM 671 C C . VAL A 1 84 ? 10.316 -2.142 12.563 1.00 82.06 84 VAL A C 1
ATOM 673 O O . VAL A 1 84 ? 10.274 -2.378 13.771 1.00 82.06 84 VAL A O 1
ATOM 676 N N . MET A 1 85 ? 9.569 -1.185 12.009 1.00 82.88 85 MET A N 1
ATOM 677 C CA . MET A 1 85 ? 8.556 -0.440 12.766 1.00 82.88 85 MET A CA 1
ATOM 678 C C . MET A 1 85 ? 7.279 -1.277 12.904 1.00 82.88 85 MET A C 1
ATOM 680 O O . MET A 1 85 ? 6.727 -1.739 11.908 1.00 82.88 85 MET A O 1
ATOM 684 N N . ARG A 1 86 ? 6.790 -1.461 14.135 1.00 85.56 86 ARG A N 1
ATOM 685 C CA . ARG A 1 86 ? 5.567 -2.222 14.454 1.00 85.56 86 ARG A CA 1
ATOM 686 C C . ARG A 1 86 ? 4.737 -1.490 15.515 1.00 85.56 86 ARG A C 1
ATOM 688 O O . ARG A 1 86 ? 5.222 -0.544 16.127 1.00 85.56 86 ARG A O 1
ATOM 695 N N . GLY A 1 87 ? 3.482 -1.904 15.705 1.00 84.75 87 GLY A N 1
ATOM 696 C CA . GLY A 1 87 ? 2.601 -1.396 16.772 1.00 84.75 87 GLY A CA 1
ATOM 697 C C . GLY A 1 87 ? 1.888 -0.068 16.488 1.00 84.75 87 GLY A C 1
ATOM 698 O O . GLY A 1 87 ? 1.228 0.463 17.370 1.00 84.75 87 GLY A O 1
ATOM 699 N N . ARG A 1 88 ? 1.996 0.480 15.269 1.00 84.38 88 ARG A N 1
ATOM 700 C CA . ARG A 1 88 ? 1.314 1.737 14.887 1.00 84.38 88 ARG A CA 1
ATOM 701 C C . ARG A 1 88 ? -0.137 1.546 14.435 1.00 84.38 88 ARG A C 1
ATOM 703 O O . ARG A 1 88 ? -0.859 2.527 14.315 1.00 84.38 88 ARG A O 1
ATOM 710 N N . MET A 1 89 ? -0.538 0.306 14.165 1.00 82.38 89 MET A N 1
ATOM 711 C CA . MET A 1 89 ? -1.915 -0.060 13.839 1.00 82.38 89 MET A CA 1
ATOM 712 C C . MET A 1 89 ? -2.576 -0.628 15.092 1.00 82.38 89 MET A C 1
ATOM 714 O O . MET A 1 89 ? -1.965 -1.447 15.780 1.00 82.38 89 MET A O 1
ATOM 718 N N . GLY A 1 90 ? -3.811 -0.209 15.376 1.00 79.31 90 GLY A N 1
ATOM 719 C CA . GLY A 1 90 ? -4.606 -0.814 16.442 1.00 79.31 90 GLY A CA 1
ATOM 720 C C . GLY A 1 90 ? -4.803 -2.306 16.169 1.00 79.31 90 GLY A C 1
ATOM 721 O O . GLY A 1 90 ? -5.108 -2.694 15.043 1.00 79.31 90 GLY A O 1
ATOM 722 N N . SER A 1 91 ? -4.618 -3.147 17.186 1.00 65.25 91 SER A N 1
ATOM 723 C CA . SER A 1 91 ? -4.722 -4.608 17.061 1.00 65.25 91 SER A CA 1
ATOM 724 C C . SER A 1 91 ? -6.157 -5.109 16.923 1.00 65.25 91 SER A C 1
ATOM 726 O O . SER A 1 91 ? -6.371 -6.305 16.746 1.00 65.25 91 SER A O 1
ATOM 728 N N . SER A 1 92 ? -7.149 -4.228 17.056 1.00 59.66 92 SER A N 1
ATOM 729 C CA . SER A 1 92 ? -8.518 -4.667 17.254 1.00 59.66 92 SER A CA 1
ATOM 730 C C . SER A 1 92 ? -9.532 -3.556 16.956 1.00 59.66 92 SER A C 1
ATOM 732 O O . SER A 1 92 ? -9.630 -2.579 17.698 1.00 59.66 92 SER A O 1
ATOM 734 N N . VAL A 1 93 ? -10.310 -3.723 15.882 1.00 58.56 93 VAL A N 1
ATOM 735 C CA . VAL A 1 93 ? -11.636 -3.096 15.773 1.00 58.56 93 VAL A CA 1
ATOM 736 C C . VAL A 1 93 ? -12.549 -3.979 16.610 1.00 58.56 93 VAL A C 1
ATOM 738 O O . VAL A 1 93 ? -13.053 -4.990 16.132 1.00 58.56 93 VAL A O 1
ATOM 741 N N . VAL A 1 94 ? -12.620 -3.689 17.905 1.00 55.41 94 VAL A N 1
ATOM 742 C CA . VAL A 1 94 ? -13.455 -4.459 18.819 1.00 55.41 94 VAL A CA 1
ATOM 743 C C . VAL A 1 94 ? -14.838 -3.829 18.845 1.00 55.41 94 VAL A C 1
ATOM 745 O O . VAL A 1 94 ? -15.034 -2.789 19.471 1.00 55.41 94 VAL A O 1
ATOM 748 N N . GLU A 1 95 ? -15.796 -4.458 18.178 1.00 59.31 95 GLU A N 1
ATOM 749 C CA . GLU A 1 95 ? -17.208 -4.272 18.498 1.00 59.31 95 GLU A CA 1
ATOM 750 C C . GLU A 1 95 ? -17.559 -5.307 19.569 1.00 59.31 95 GLU A C 1
ATOM 752 O O . GLU A 1 95 ? -17.961 -6.416 19.248 1.00 59.31 95 GLU A O 1
ATOM 757 N N . ILE A 1 96 ? -17.317 -4.988 20.848 1.00 64.38 96 ILE A N 1
ATOM 758 C CA . ILE A 1 96 ? -17.955 -5.749 21.932 1.00 64.38 96 ILE A CA 1
ATOM 759 C C . ILE A 1 96 ? -19.349 -5.146 22.097 1.00 64.38 96 ILE A C 1
ATOM 761 O O . ILE A 1 96 ? -19.474 -3.932 22.286 1.00 64.38 96 ILE A O 1
ATOM 765 N N . SER A 1 97 ? -20.380 -5.982 22.036 1.00 74.69 97 SER A N 1
ATOM 766 C CA . SER A 1 97 ? -21.754 -5.572 22.339 1.00 74.69 97 SER A CA 1
ATOM 767 C C . SER A 1 97 ? -21.899 -5.138 23.806 1.00 74.69 97 SER A C 1
ATOM 769 O O . SER A 1 97 ? -21.192 -5.630 24.687 1.00 74.69 97 SER A O 1
ATOM 771 N N . GLU A 1 98 ? -22.842 -4.243 24.122 1.00 76.94 98 GLU A N 1
ATOM 772 C CA . GLU A 1 98 ? -23.126 -3.856 25.518 1.00 76.94 98 GLU A CA 1
ATOM 773 C C . GLU A 1 98 ? -23.386 -5.086 26.419 1.00 76.94 98 GLU A C 1
ATOM 775 O O . GLU A 1 98 ? -23.005 -5.113 27.594 1.00 76.94 98 GLU A O 1
ATOM 780 N N . GLU A 1 99 ? -23.998 -6.123 25.843 1.00 81.62 99 GLU A N 1
ATOM 781 C CA . GLU A 1 99 ? -24.343 -7.401 26.470 1.00 81.62 99 GLU A CA 1
ATOM 782 C C . GLU A 1 99 ? -23.097 -8.217 26.839 1.00 81.62 99 GLU A C 1
ATOM 784 O O . GLU A 1 99 ? -22.952 -8.680 27.977 1.00 81.62 99 GLU A O 1
ATOM 789 N N . GLU A 1 100 ? -22.148 -8.341 25.912 1.00 80.06 100 GLU A N 1
ATOM 790 C CA . GLU A 1 100 ? -20.864 -8.991 26.163 1.00 80.06 100 GLU A CA 1
ATOM 791 C C . GLU A 1 100 ? -20.043 -8.199 27.189 1.00 80.06 100 GLU A C 1
ATOM 793 O O . GLU A 1 100 ? -19.519 -8.793 28.133 1.00 80.06 100 GLU A O 1
ATOM 798 N N . VAL A 1 101 ? -19.999 -6.858 27.103 1.00 82.12 101 VAL A N 1
ATOM 799 C CA . VAL A 1 101 ? -19.328 -6.015 28.116 1.00 82.12 101 VAL A CA 1
ATOM 800 C C . VAL A 1 101 ? -19.929 -6.253 29.504 1.00 82.12 101 VAL A C 1
ATOM 802 O O . VAL A 1 101 ? -19.192 -6.367 30.490 1.00 82.12 101 VAL A O 1
ATOM 805 N N . SER A 1 102 ? -21.259 -6.324 29.601 1.00 88.19 102 SER A N 1
ATOM 806 C CA . SER A 1 102 ? -21.968 -6.599 30.854 1.00 88.19 102 SER A CA 1
ATOM 807 C C . SER A 1 102 ? -21.597 -7.974 31.416 1.00 88.19 102 SER A C 1
ATOM 809 O O . SER A 1 102 ? -21.251 -8.099 32.594 1.00 88.19 102 SER A O 1
ATOM 811 N N . THR A 1 103 ? -21.557 -8.988 30.551 1.00 89.88 103 THR A N 1
ATOM 812 C CA . THR A 1 103 ? -21.194 -10.362 30.914 1.00 89.88 103 THR A CA 1
ATOM 813 C C . THR A 1 103 ? -19.760 -10.434 31.441 1.00 89.88 103 THR A C 1
ATOM 815 O O . THR A 1 103 ? -19.526 -10.950 32.537 1.00 89.88 103 THR A O 1
ATOM 818 N N . TYR A 1 104 ? -18.797 -9.823 30.743 1.00 87.69 104 TYR A N 1
ATOM 819 C CA . TYR A 1 104 ? -17.404 -9.760 31.199 1.00 87.69 104 TYR A CA 1
ATOM 820 C C . TYR A 1 104 ? -17.255 -9.001 32.523 1.00 87.69 104 TYR A C 1
ATOM 822 O O . TYR A 1 104 ? -16.504 -9.434 33.400 1.00 87.69 104 TYR A O 1
ATOM 830 N N . LYS A 1 105 ? -18.001 -7.906 32.726 1.00 87.81 105 LYS A N 1
ATOM 831 C CA . LYS A 1 105 ? -18.014 -7.177 34.008 1.00 87.81 105 LYS A CA 1
ATOM 832 C C . LYS A 1 105 ? -18.521 -8.046 35.161 1.00 87.81 105 LYS A C 1
ATOM 834 O O . LYS A 1 105 ? -17.954 -7.977 36.254 1.00 87.81 105 LYS A O 1
ATOM 839 N N . ILE A 1 106 ? -19.557 -8.857 34.936 1.00 90.12 106 ILE A N 1
ATOM 840 C CA . ILE A 1 106 ? -20.097 -9.783 35.943 1.00 90.12 106 ILE A CA 1
ATOM 841 C C . ILE A 1 106 ? -19.058 -10.851 36.296 1.00 90.12 106 ILE A C 1
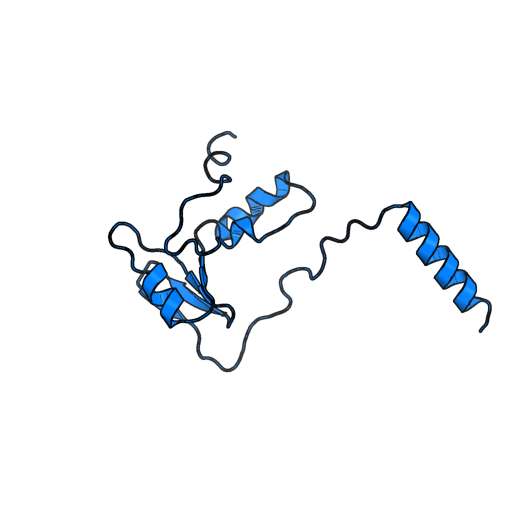ATOM 843 O O . ILE A 1 106 ? -18.777 -11.053 37.478 1.00 90.12 106 ILE A O 1
ATOM 847 N N . VAL A 1 107 ? -18.438 -11.477 35.292 1.00 88.50 107 VAL A N 1
ATOM 848 C CA . VAL A 1 107 ? -17.411 -12.514 35.492 1.00 88.50 107 VAL A CA 1
ATOM 849 C C . VAL A 1 107 ? -16.218 -11.965 36.277 1.00 88.50 107 VAL A C 1
ATOM 851 O O . VAL A 1 107 ? -15.810 -12.556 37.275 1.00 88.50 107 VAL A O 1
ATOM 854 N N . VAL A 1 108 ? -15.702 -10.791 35.901 1.00 89.81 108 VAL A N 1
ATOM 855 C CA . VAL A 1 108 ? -14.591 -10.143 36.618 1.00 89.81 108 VAL A CA 1
ATOM 856 C C . VAL A 1 108 ? -14.972 -9.823 38.065 1.00 89.81 108 VAL A C 1
ATOM 858 O O . VAL A 1 108 ? -14.160 -10.001 38.972 1.00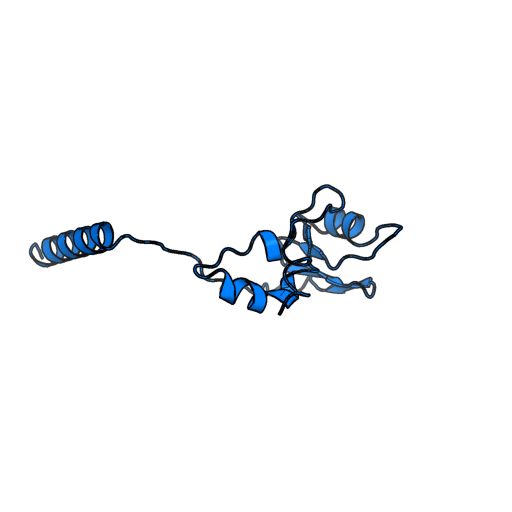 89.81 108 VAL A O 1
ATOM 861 N N . ARG A 1 109 ? -16.208 -9.370 38.311 1.00 90.31 109 ARG A N 1
ATOM 862 C CA . ARG A 1 109 ? -16.702 -9.102 39.669 1.00 90.31 109 ARG A CA 1
ATOM 863 C C . ARG A 1 109 ? -16.815 -10.380 40.504 1.00 90.31 109 ARG A C 1
ATOM 865 O O . ARG A 1 109 ? -16.506 -10.327 41.689 1.00 90.31 109 ARG A O 1
ATOM 872 N N . LEU A 1 110 ? -17.246 -11.496 39.916 1.00 88.00 110 LEU A N 1
ATOM 873 C CA . LEU A 1 110 ? -17.330 -12.793 40.597 1.00 88.00 110 LEU A CA 1
ATOM 874 C C . LEU A 1 110 ? -15.944 -13.331 40.958 1.00 88.00 110 LEU A C 1
ATOM 876 O O . LEU A 1 110 ? -15.726 -13.733 42.096 1.00 88.00 110 LEU A O 1
ATOM 880 N N . LEU A 1 111 ? -14.988 -13.259 40.031 1.00 85.00 111 LEU A N 1
ATOM 881 C CA . LEU A 1 111 ? -13.610 -13.687 40.285 1.00 85.00 111 LEU A CA 1
ATOM 882 C C . LEU A 1 111 ? -12.955 -12.869 41.403 1.00 85.00 111 LEU A C 1
ATOM 884 O O . LEU A 1 111 ? -12.299 -13.437 42.266 1.00 85.00 111 LEU A O 1
ATOM 888 N N . LYS A 1 112 ? -13.200 -11.554 41.449 1.00 85.81 112 LYS A N 1
ATOM 889 C CA . LYS A 1 112 ? -12.706 -10.671 42.521 1.00 85.81 112 LYS A CA 1
ATOM 890 C C . LYS A 1 112 ? -13.386 -10.863 43.880 1.00 85.81 112 LYS A C 1
ATOM 892 O O . LYS A 1 112 ? -12.916 -10.283 44.845 1.00 85.81 112 LYS A O 1
ATOM 897 N N . LYS A 1 113 ? -14.512 -11.578 43.954 1.00 78.44 113 LYS A N 1
ATOM 898 C CA . LYS A 1 113 ? -15.192 -11.898 45.223 1.00 78.44 113 LYS A CA 1
ATOM 899 C C . LYS A 1 113 ? -14.750 -13.238 45.820 1.00 78.44 113 LYS A C 1
ATOM 901 O O . LYS A 1 113 ? -15.057 -13.492 46.977 1.00 78.44 113 LYS A O 1
ATOM 906 N N . ASN A 1 114 ? -14.081 -14.078 45.030 1.00 62.38 114 ASN A N 1
ATOM 907 C CA . ASN A 1 114 ? -13.599 -15.403 45.435 1.00 62.38 114 ASN A CA 1
ATOM 908 C C . ASN A 1 114 ? -12.096 -15.418 45.786 1.00 62.38 114 ASN A C 1
ATOM 910 O O . ASN A 1 114 ? -11.530 -16.491 45.981 1.00 62.38 114 ASN A O 1
ATOM 914 N N . TYR A 1 115 ? -11.477 -14.239 45.866 1.00 49.47 115 TYR A N 1
ATOM 915 C CA . TYR A 1 115 ? -10.149 -13.956 46.414 1.00 49.47 115 TYR A CA 1
ATOM 916 C C . TYR A 1 115 ? -10.275 -12.773 47.374 1.00 49.47 115 TYR A C 1
ATOM 918 O O . TYR A 1 115 ? -9.470 -12.710 48.325 1.00 49.47 115 TYR A O 1
#

pLDDT: mean 85.3, std 11.01, range [49.47, 97.5]

Sequence (115 aa):
MAVWAKKMTKIQTPENTPRLFDLVKVKDEEIRQAFYFAYGILVADNLDQATRVAYQKDRRWRVVTLQGQIIEQSGTMTGGGSKVMRGRMGSSVVEISEEEVSTYKIVVRLLKKNY

InterPro domains:
  IPR010935 SMCs flexible hinge [PF06470] (13-54)
  IPR036277 SMCs flexible hinge superfamily [SSF75553] (8-89)

Radius of gyration: 20.13 Å; chains: 1; bounding box: 42×32×65 Å

Secondary structure (DSSP, 8-state):
--TTGGGTS----GGGPPBHHHH---SSHHHHGGGGGGTTEEEESSHHHHHHHHB-SS-B-EEEETTS-EE-TTS-EE--SS------S-S------HHHHHHHHHHHHHHTT--

Foldseek 3Di:
DPPCVVLLDDDDFVVSFDQPLVVDDDPDVVCSVVCVVSSQETEAQDDVVQVVRQDDPVAGGWYAYPQGWIQDVVRDTDDDDPDDDDDPDDPDPDPDDPVNVVVVVVVVVVVVVVD